Protein AF-A0A845PQI4-F1 (afdb_monomer_lite)

Foldseek 3Di:
DDPPPDDPVVLVVQLVVCVVVVHACDDPRHSCNVVVVVVVVVVVVVVVVVVVVVVVVVVVVVVVVVVVVVVVPD

Radius of gyration: 23.32 Å; chains: 1; bounding box: 52×22×63 Å

pLDDT: mean 74.7, std 14.85, range [36.0, 90.94]

Secondary structure (DSSP, 8-state):
-------HHHHHHHHHHHHHTT--SSSTT-TTHHHHHHHHHHHHHHHHHHHHHHHHHHHHHHHHHHHHHHHT--

Sequence (74 aa):
MAQEEFDFESFKNEAIAGLYSGKKMTGTDGVLAPMVKHFLESMMSGELEYHLAQDKLKSRLTVRTVKRRRLCVV

Structure (mmCIF, N/CA/C/O backbone):
data_AF-A0A845PQI4-F1
#
_entry.id   AF-A0A845PQI4-F1
#
loop_
_atom_site.group_PDB
_atom_site.id
_atom_site.type_symbol
_atom_site.label_atom_id
_atom_site.label_alt_id
_atom_site.label_comp_id
_atom_site.label_asym_id
_atom_site.label_entity_id
_atom_site.label_seq_id
_atom_site.pdbx_PDB_ins_code
_atom_site.Cartn_x
_atom_site.Cartn_y
_atom_site.Cartn_z
_atom_site.occupancy
_atom_site.B_iso_or_equiv
_atom_site.auth_seq_id
_atom_site.auth_comp_id
_atom_site.auth_asym_id
_atom_site.auth_atom_id
_atom_site.pdbx_PDB_model_num
ATOM 1 N N . MET A 1 1 ? 11.536 11.635 -7.687 1.00 36.00 1 MET A N 1
ATOM 2 C CA . MET A 1 1 ? 10.189 11.331 -7.170 1.00 36.00 1 MET A CA 1
ATOM 3 C C . MET A 1 1 ? 10.440 10.531 -5.913 1.00 36.00 1 MET A C 1
ATOM 5 O O . MET A 1 1 ? 11.192 9.569 -5.994 1.00 36.00 1 MET A O 1
ATOM 9 N N . ALA A 1 2 ? 10.040 11.055 -4.758 1.00 43.03 2 ALA A N 1
ATOM 10 C CA . ALA A 1 2 ? 10.323 10.415 -3.483 1.00 43.03 2 ALA A CA 1
ATOM 11 C C . ALA A 1 2 ? 9.491 9.134 -3.418 1.00 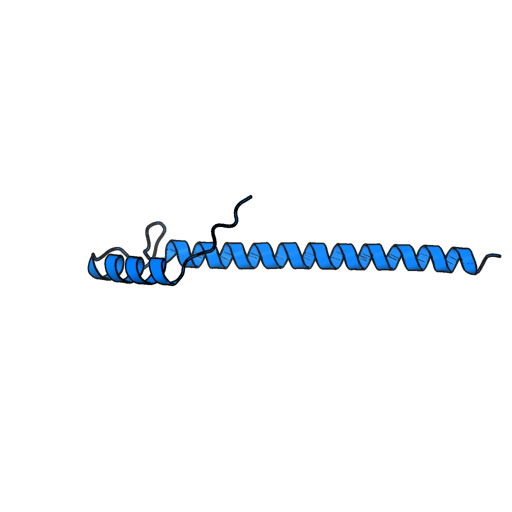43.03 2 ALA A C 1
ATOM 13 O O . ALA A 1 2 ? 8.266 9.203 -3.437 1.00 43.03 2 ALA A O 1
ATOM 14 N N . GLN A 1 3 ? 10.162 7.987 -3.432 1.00 56.59 3 GLN A N 1
ATOM 15 C CA . GLN A 1 3 ? 9.537 6.728 -3.064 1.00 56.59 3 GLN A CA 1
ATOM 16 C C . GLN A 1 3 ? 9.282 6.875 -1.560 1.00 56.59 3 GLN A C 1
ATOM 18 O O . GLN A 1 3 ? 10.245 6.990 -0.802 1.00 56.59 3 GLN A O 1
ATOM 23 N N . GLU A 1 4 ? 8.028 7.012 -1.135 1.00 64.44 4 GLU A N 1
ATOM 24 C CA . GLU A 1 4 ? 7.711 6.933 0.290 1.00 64.44 4 GLU A CA 1
ATOM 25 C C . GLU A 1 4 ? 8.052 5.512 0.740 1.00 64.44 4 GLU A C 1
ATOM 27 O O . GLU A 1 4 ? 7.417 4.544 0.325 1.00 64.44 4 GLU A O 1
ATOM 32 N N . GLU A 1 5 ? 9.132 5.386 1.506 1.00 70.25 5 GLU A N 1
ATOM 33 C CA . GLU A 1 5 ? 9.558 4.123 2.092 1.00 70.25 5 GLU A CA 1
ATOM 34 C C . GLU A 1 5 ? 8.460 3.671 3.056 1.00 70.25 5 GLU A C 1
ATOM 36 O O . GLU A 1 5 ? 8.150 4.352 4.034 1.00 70.25 5 GLU A O 1
ATOM 41 N N . PHE A 1 6 ? 7.785 2.572 2.718 1.00 79.25 6 PHE A N 1
ATOM 42 C CA . PHE A 1 6 ? 6.644 2.098 3.488 1.00 79.25 6 PHE A CA 1
ATOM 43 C C . PHE A 1 6 ? 7.103 1.622 4.869 1.00 79.25 6 PHE A C 1
ATOM 45 O O . PHE A 1 6 ? 7.774 0.594 4.995 1.00 79.25 6 PHE A O 1
ATOM 52 N N . ASP A 1 7 ? 6.726 2.368 5.909 1.00 85.06 7 ASP A N 1
ATOM 53 C CA . ASP A 1 7 ? 7.108 2.067 7.285 1.00 85.06 7 ASP A CA 1
ATOM 54 C C . ASP A 1 7 ? 6.188 1.002 7.903 1.00 85.06 7 ASP A C 1
ATOM 56 O O . ASP A 1 7 ? 5.042 1.250 8.299 1.00 85.06 7 ASP A O 1
ATOM 60 N N . PHE A 1 8 ? 6.706 -0.225 7.976 1.00 83.88 8 PHE A N 1
ATOM 61 C CA . PHE A 1 8 ? 5.960 -1.388 8.457 1.00 83.88 8 PHE A CA 1
ATOM 62 C C . PHE A 1 8 ? 5.599 -1.303 9.946 1.00 83.88 8 PHE A C 1
ATOM 64 O O . PHE A 1 8 ? 4.577 -1.864 10.351 1.00 83.88 8 PHE A O 1
ATOM 71 N N . GLU A 1 9 ? 6.407 -0.633 10.772 1.00 85.81 9 GLU A N 1
ATOM 72 C CA . GLU A 1 9 ? 6.154 -0.522 12.213 1.00 85.81 9 GLU A CA 1
ATOM 73 C C . GLU A 1 9 ? 5.000 0.436 12.510 1.00 85.81 9 GLU A C 1
ATOM 75 O O . GLU A 1 9 ? 4.069 0.080 13.242 1.00 85.81 9 GLU A O 1
ATOM 80 N N . SER A 1 10 ? 5.014 1.616 11.889 1.00 85.31 10 SER A N 1
ATOM 81 C CA . SER A 1 10 ? 3.936 2.602 11.994 1.00 85.31 10 SER A CA 1
ATOM 82 C C . SER A 1 10 ? 2.625 2.020 11.475 1.00 85.31 10 SER A C 1
ATOM 84 O O . SER A 1 10 ? 1.603 2.079 12.165 1.00 85.31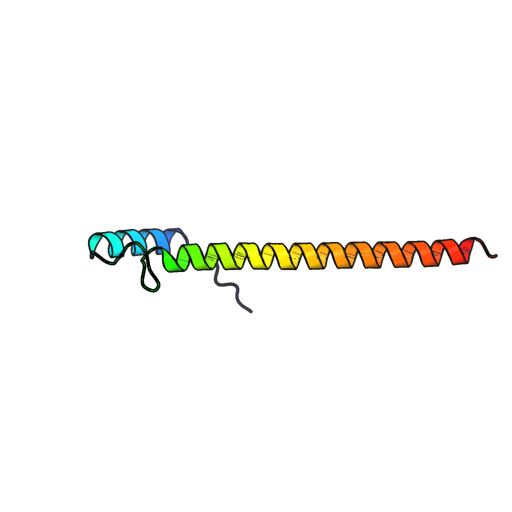 10 SER A O 1
ATOM 86 N N . PHE A 1 11 ? 2.673 1.346 10.320 1.00 86.75 11 PHE A N 1
ATOM 87 C CA . PHE A 1 11 ? 1.515 0.654 9.768 1.00 86.75 11 PHE A CA 1
ATOM 88 C C . PHE A 1 11 ? 0.981 -0.433 10.711 1.00 86.75 11 PHE A C 1
ATOM 90 O O . PHE A 1 11 ? -0.226 -0.532 10.910 1.00 86.75 11 PHE A O 1
ATOM 97 N N . LYS A 1 12 ? 1.846 -1.245 11.333 1.00 84.25 12 LYS A N 1
ATOM 98 C CA . LYS A 1 12 ? 1.414 -2.297 12.266 1.00 84.25 12 LYS A CA 1
ATOM 99 C C . LYS A 1 12 ? 0.676 -1.713 13.471 1.00 84.25 12 LYS A C 1
ATOM 101 O O . LYS A 1 12 ? -0.359 -2.252 13.864 1.00 84.25 12 LYS A O 1
ATOM 106 N N . ASN A 1 13 ? 1.184 -0.622 14.041 1.00 86.12 13 ASN A N 1
ATOM 107 C CA . ASN A 1 13 ? 0.545 0.049 15.173 1.00 86.12 13 ASN A CA 1
ATOM 108 C C . ASN A 1 13 ? -0.817 0.635 14.784 1.00 86.12 13 ASN A C 1
ATOM 110 O O . ASN A 1 13 ? -1.803 0.422 15.492 1.00 86.12 13 ASN A O 1
ATOM 114 N N . GLU A 1 14 ? -0.896 1.299 13.631 1.00 85.00 14 GLU A N 1
ATOM 115 C CA . GLU A 1 14 ? -2.155 1.824 13.103 1.00 85.00 14 GLU A CA 1
ATOM 116 C C . GLU A 1 14 ? -3.142 0.697 12.773 1.00 85.00 14 GLU A C 1
ATOM 118 O O . GLU A 1 14 ? -4.338 0.803 13.054 1.00 85.00 14 GLU A O 1
ATOM 123 N N . ALA A 1 15 ? -2.641 -0.429 12.264 1.00 84.06 15 ALA A N 1
ATOM 124 C CA . ALA A 1 15 ? -3.462 -1.574 11.925 1.00 84.06 15 ALA A CA 1
ATOM 125 C C . ALA A 1 15 ? -4.065 -2.249 13.158 1.00 84.06 15 ALA A C 1
ATOM 127 O O . ALA A 1 15 ? -5.249 -2.591 13.171 1.00 84.06 15 ALA A O 1
ATOM 128 N N . I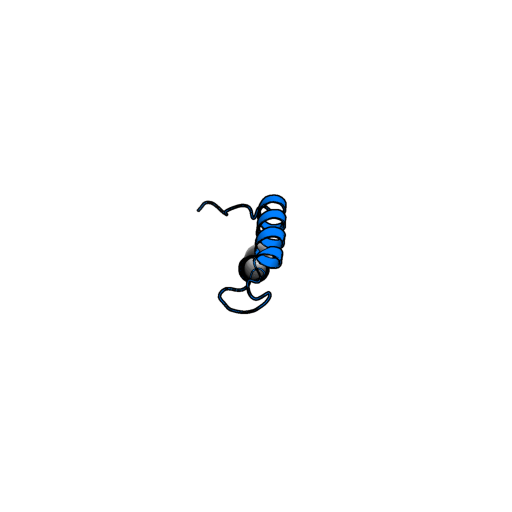LE A 1 16 ? -3.271 -2.390 14.219 1.00 84.50 16 ILE A N 1
ATOM 129 C CA . ILE A 1 16 ? -3.734 -2.882 15.516 1.00 84.50 16 ILE A CA 1
ATOM 130 C C . ILE A 1 16 ? -4.763 -1.911 16.113 1.00 84.50 16 ILE A C 1
ATOM 132 O O . ILE A 1 16 ? -5.820 -2.347 16.568 1.00 84.50 16 ILE A O 1
ATOM 136 N N . ALA A 1 17 ? -4.515 -0.599 16.062 1.00 84.75 17 ALA A N 1
ATOM 137 C CA . ALA A 1 17 ? -5.464 0.407 16.539 1.00 84.75 17 ALA A CA 1
ATOM 138 C C . ALA A 1 17 ? -6.788 0.382 15.748 1.00 84.75 17 ALA A C 1
ATOM 140 O O . ALA A 1 17 ? -7.867 0.433 16.338 1.00 84.75 17 ALA A O 1
ATOM 141 N N . GLY A 1 18 ? -6.726 0.239 14.422 1.00 81.62 18 GLY A N 1
ATOM 142 C CA . GLY A 1 18 ? -7.896 0.116 13.550 1.00 81.62 18 GLY A CA 1
ATOM 143 C C . GLY A 1 18 ? -8.699 -1.162 13.803 1.00 81.62 18 GLY A C 1
ATOM 144 O O . GLY A 1 18 ? -9.930 -1.116 13.826 1.00 81.62 18 GLY A O 1
ATOM 145 N N . LEU A 1 19 ? -8.007 -2.274 14.066 1.00 81.81 19 LEU A N 1
ATOM 146 C CA . LEU A 1 19 ? -8.593 -3.543 14.503 1.00 81.81 19 LEU A CA 1
ATOM 147 C C . LEU A 1 19 ? -9.358 -3.401 15.817 1.00 81.81 19 LEU A C 1
ATOM 149 O O . LEU A 1 19 ? -10.513 -3.816 15.901 1.00 81.81 19 LEU A O 1
ATOM 153 N N . TYR A 1 20 ? -8.740 -2.770 16.818 1.00 80.25 20 TYR A N 1
ATOM 154 C CA . TYR A 1 20 ? -9.393 -2.494 18.099 1.00 80.25 20 TYR A CA 1
ATOM 155 C C . TYR A 1 20 ? -10.581 -1.537 17.959 1.00 80.25 20 TYR A C 1
ATOM 157 O O . TYR A 1 20 ? -11.565 -1.670 18.679 1.00 80.25 20 TYR A O 1
ATOM 165 N N . SER A 1 21 ? -10.519 -0.599 17.012 1.00 79.00 21 SER A N 1
ATOM 166 C CA . SER A 1 21 ? -11.585 0.373 16.744 1.00 79.00 21 SER A CA 1
ATOM 167 C C . SER A 1 21 ? -12.768 -0.217 15.953 1.00 79.00 21 SER A C 1
ATOM 169 O O . SER A 1 21 ? -13.762 0.470 15.727 1.00 79.00 21 SER A O 1
ATOM 171 N N . GLY A 1 22 ? -12.698 -1.490 15.540 1.00 73.44 22 GLY A N 1
ATOM 172 C CA . GLY A 1 22 ? -13.770 -2.163 14.803 1.00 73.44 22 GLY A CA 1
ATOM 173 C C . GLY A 1 22 ? -13.863 -1.755 13.330 1.00 73.44 22 GLY A C 1
ATOM 174 O O . GLY A 1 22 ? -14.884 -2.009 12.683 1.00 73.44 22 GLY A O 1
ATOM 175 N N . LYS A 1 23 ? -12.813 -1.130 12.774 1.00 74.06 23 LYS A N 1
ATOM 176 C CA . LYS A 1 23 ? -12.738 -0.867 11.333 1.00 74.06 23 LYS A CA 1
ATOM 177 C C . LYS A 1 23 ? -12.710 -2.190 10.575 1.00 74.06 23 LYS A C 1
ATOM 179 O O . LYS A 1 23 ? -12.132 -3.183 11.021 1.00 74.06 23 LYS A O 1
ATOM 184 N N . LYS A 1 24 ? -13.343 -2.208 9.401 1.00 73.25 24 LYS A N 1
ATOM 185 C CA . LYS A 1 24 ? -13.395 -3.402 8.556 1.00 73.25 24 LYS A CA 1
ATOM 186 C C . LYS A 1 24 ? -11.971 -3.824 8.193 1.00 73.25 24 LYS A C 1
ATOM 188 O O . LYS A 1 24 ? -11.166 -3.019 7.733 1.00 73.25 24 LYS A O 1
ATOM 193 N N . MET A 1 25 ? -11.668 -5.102 8.398 1.00 67.88 25 MET A N 1
ATOM 194 C CA . MET A 1 25 ? -10.361 -5.674 8.061 1.00 67.88 25 MET A CA 1
ATOM 195 C C . MET A 1 25 ? -10.055 -5.600 6.564 1.00 67.88 25 MET A C 1
ATOM 197 O O . MET A 1 25 ? -8.904 -5.435 6.164 1.00 67.88 25 MET A O 1
ATOM 201 N N . THR A 1 26 ? -11.097 -5.714 5.743 1.00 65.38 26 THR A N 1
ATOM 202 C CA . THR A 1 26 ? -11.023 -5.826 4.288 1.00 65.38 26 THR A CA 1
ATOM 203 C C . THR A 1 26 ? -11.956 -4.814 3.617 1.00 65.38 26 THR A C 1
ATOM 205 O O . THR A 1 26 ? -12.968 -4.403 4.192 1.00 65.38 26 THR A O 1
ATOM 208 N N . GLY A 1 27 ? -11.609 -4.401 2.395 1.00 68.75 27 GLY A N 1
ATOM 209 C CA . GLY A 1 27 ? -12.347 -3.404 1.610 1.00 68.75 27 GLY A CA 1
ATOM 210 C C . GLY A 1 27 ? -11.479 -2.211 1.206 1.00 68.75 27 GLY A C 1
ATOM 211 O O . GLY A 1 27 ? -10.312 -2.135 1.578 1.00 68.75 27 GLY A O 1
ATOM 212 N N . THR A 1 28 ? -12.049 -1.276 0.443 1.00 67.06 28 THR A N 1
ATOM 213 C CA . THR A 1 28 ? -11.361 -0.051 -0.013 1.00 67.06 28 THR A CA 1
ATOM 214 C C . THR A 1 28 ? -10.918 0.855 1.137 1.00 67.06 28 THR A C 1
ATOM 216 O O . THR A 1 28 ? -9.890 1.507 1.016 1.00 67.06 28 THR A O 1
ATOM 219 N N . ASP A 1 29 ? -11.654 0.847 2.252 1.00 70.62 29 ASP A N 1
ATOM 220 C CA . ASP A 1 29 ? -11.315 1.537 3.513 1.00 70.62 29 ASP A CA 1
ATOM 221 C C . ASP A 1 29 ? -10.758 0.558 4.568 1.00 70.62 29 ASP A C 1
ATOM 223 O O . ASP A 1 29 ? -10.804 0.787 5.776 1.00 70.62 29 ASP A O 1
ATOM 227 N N . GLY A 1 30 ? -10.320 -0.619 4.115 1.00 77.44 30 GLY A N 1
ATOM 228 C CA . GLY A 1 30 ? -9.840 -1.676 4.986 1.00 77.44 30 GLY A CA 1
ATOM 229 C C . GLY A 1 30 ? -8.491 -1.324 5.591 1.00 77.44 30 GLY A C 1
ATOM 230 O O . GLY A 1 30 ? -7.618 -0.775 4.925 1.00 77.44 30 GLY A O 1
ATOM 231 N N . VAL A 1 31 ? -8.280 -1.733 6.837 1.00 83.62 31 VAL A N 1
ATOM 232 C CA . VAL A 1 31 ? -7.013 -1.519 7.552 1.00 83.62 31 VAL A CA 1
ATOM 233 C C . VAL A 1 31 ? -5.813 -2.140 6.811 1.00 83.62 31 VAL A C 1
ATOM 235 O O . VAL A 1 31 ? -4.690 -1.666 6.927 1.00 83.62 31 VAL A O 1
ATOM 238 N N . LEU A 1 32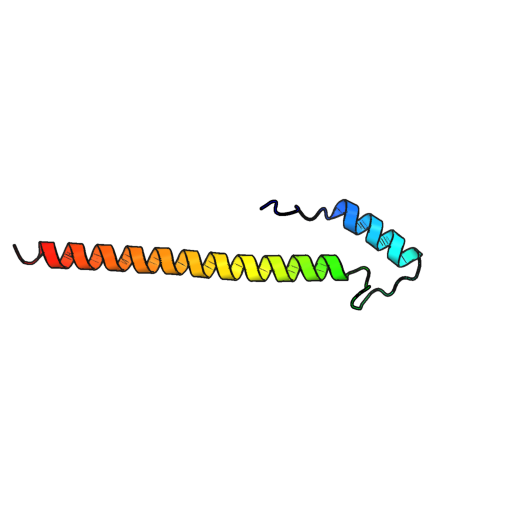 ? -6.044 -3.179 6.001 1.00 83.12 32 LEU A N 1
ATOM 239 C CA . LEU A 1 32 ? -5.018 -3.843 5.190 1.00 83.12 32 LEU A CA 1
ATOM 240 C C . LEU A 1 32 ? -4.827 -3.238 3.787 1.00 83.12 32 LEU A C 1
ATOM 242 O O . LEU A 1 32 ? -3.884 -3.611 3.090 1.00 83.12 32 LEU A O 1
ATOM 246 N N . ALA A 1 33 ? -5.693 -2.315 3.358 1.00 84.88 33 ALA A N 1
ATOM 247 C CA . ALA A 1 33 ? -5.636 -1.702 2.031 1.00 84.88 33 ALA A CA 1
ATOM 248 C C . ALA A 1 33 ? -4.269 -1.075 1.678 1.00 84.88 33 ALA A C 1
ATOM 250 O O . ALA A 1 33 ? -3.780 -1.352 0.577 1.00 84.88 33 ALA A O 1
ATOM 251 N N . PRO A 1 34 ? -3.603 -0.295 2.558 1.00 86.50 34 PRO A N 1
ATOM 252 C CA . PRO A 1 34 ? -2.312 0.306 2.215 1.00 86.50 34 PRO A CA 1
ATOM 253 C C . PRO A 1 34 ? -1.194 -0.739 2.055 1.00 86.50 34 PRO A C 1
ATOM 255 O O . PRO A 1 34 ? -0.359 -0.590 1.166 1.00 86.50 34 PRO A O 1
ATOM 258 N N . MET A 1 35 ? -1.219 -1.844 2.813 1.00 86.81 35 MET A N 1
ATOM 259 C CA . MET A 1 35 ? -0.265 -2.950 2.635 1.00 86.81 35 MET A CA 1
ATOM 260 C C . MET A 1 35 ? -0.436 -3.620 1.265 1.00 86.81 35 MET A C 1
ATOM 262 O O . MET A 1 35 ? 0.540 -3.843 0.549 1.00 86.81 35 MET A O 1
ATOM 266 N N . VAL A 1 36 ? -1.679 -3.935 0.886 1.00 86.50 36 VAL A N 1
ATOM 267 C CA . VAL A 1 36 ? -1.970 -4.585 -0.402 1.00 86.50 36 VAL A CA 1
ATOM 268 C C . VAL A 1 36 ? -1.593 -3.670 -1.565 1.00 86.50 36 VAL A C 1
ATOM 270 O O . VAL A 1 36 ? -1.026 -4.139 -2.550 1.00 86.50 36 VAL A O 1
ATOM 273 N N . LYS A 1 37 ? -1.845 -2.362 -1.442 1.00 88.12 37 LYS A N 1
ATOM 274 C CA . LYS A 1 37 ? -1.433 -1.378 -2.445 1.00 88.12 37 LYS A CA 1
ATOM 275 C C . LYS A 1 37 ? 0.086 -1.353 -2.628 1.00 88.12 37 LYS A C 1
ATOM 277 O O . LYS A 1 37 ? 0.547 -1.540 -3.751 1.00 88.12 37 LYS A O 1
ATOM 282 N N . HIS A 1 38 ? 0.843 -1.222 -1.538 1.00 88.75 38 HIS A N 1
ATOM 283 C CA . HIS A 1 38 ? 2.306 -1.212 -1.594 1.00 88.75 38 HIS A CA 1
ATOM 284 C C . HIS A 1 38 ? 2.872 -2.501 -2.212 1.00 88.75 38 HIS A C 1
ATOM 286 O O . HIS A 1 38 ? 3.802 -2.465 -3.021 1.00 88.75 38 HIS A O 1
ATOM 292 N N . PHE A 1 39 ? 2.287 -3.654 -1.872 1.00 88.75 39 PHE A N 1
ATOM 293 C CA . PHE A 1 39 ? 2.683 -4.936 -2.448 1.00 88.75 39 PHE A CA 1
ATOM 294 C C . PHE A 1 39 ? 2.482 -4.969 -3.971 1.00 88.75 39 PHE A C 1
ATOM 296 O O . PHE A 1 39 ? 3.404 -5.326 -4.703 1.00 88.75 39 PHE A O 1
ATOM 303 N N . LEU A 1 40 ? 1.316 -4.539 -4.464 1.00 90.06 40 LEU A N 1
ATOM 304 C CA . LEU A 1 40 ? 1.017 -4.498 -5.900 1.00 90.06 40 LEU A CA 1
ATOM 305 C C . LEU A 1 40 ? 1.915 -3.510 -6.659 1.00 90.06 40 LEU A C 1
ATOM 307 O O . LEU A 1 40 ? 2.408 -3.828 -7.741 1.00 90.06 40 LEU A O 1
ATOM 311 N N . GLU A 1 41 ? 2.166 -2.334 -6.085 1.00 89.50 41 GLU A N 1
ATOM 312 C CA . GLU A 1 41 ? 3.060 -1.325 -6.663 1.00 89.50 41 GLU A CA 1
ATOM 313 C C . GLU A 1 41 ? 4.507 -1.825 -6.739 1.00 89.50 41 GLU A C 1
ATOM 315 O O . GLU A 1 41 ? 5.175 -1.632 -7.759 1.00 89.50 41 GLU A O 1
ATOM 320 N N . SER A 1 42 ? 4.973 -2.532 -5.706 1.00 89.06 42 SER A N 1
ATOM 321 C CA . SER A 1 42 ? 6.304 -3.150 -5.684 1.00 89.06 42 SER A CA 1
ATOM 322 C C . SER A 1 42 ? 6.444 -4.229 -6.758 1.00 89.06 42 SER A C 1
ATOM 324 O O . SER A 1 42 ? 7.448 -4.266 -7.469 1.00 89.06 42 SER A O 1
ATOM 326 N N . MET A 1 43 ? 5.429 -5.085 -6.926 1.00 90.94 43 MET A N 1
ATOM 327 C CA . MET A 1 43 ? 5.431 -6.114 -7.972 1.00 90.94 43 MET A CA 1
ATOM 328 C C . MET A 1 43 ? 5.466 -5.501 -9.376 1.00 90.94 43 MET A C 1
ATOM 330 O O . MET A 1 43 ? 6.256 -5.938 -10.211 1.00 90.94 43 MET A O 1
ATOM 334 N N . MET A 1 44 ? 4.646 -4.477 -9.635 1.00 89.25 44 MET A N 1
ATOM 335 C CA . MET A 1 44 ? 4.607 -3.799 -10.935 1.00 89.25 44 MET A CA 1
ATOM 336 C C . MET A 1 44 ? 5.918 -3.063 -11.230 1.00 89.25 44 MET A C 1
ATOM 338 O O . MET A 1 44 ? 6.429 -3.123 -12.344 1.00 89.25 44 MET A O 1
ATOM 342 N N . SER A 1 45 ? 6.501 -2.414 -10.221 1.00 87.00 45 SER A N 1
ATOM 343 C CA . SER A 1 45 ? 7.808 -1.762 -10.353 1.00 87.00 45 SER A CA 1
ATOM 344 C C . SER A 1 45 ? 8.916 -2.776 -10.651 1.00 87.00 45 SER A C 1
ATOM 346 O O . SER A 1 45 ? 9.768 -2.522 -11.501 1.00 87.00 45 SER A O 1
ATOM 348 N N . GLY A 1 46 ? 8.875 -3.948 -10.009 1.00 90.06 46 GLY A N 1
ATOM 349 C CA . GLY A 1 46 ? 9.805 -5.045 -10.273 1.00 90.06 46 GLY A CA 1
ATOM 350 C C . GLY A 1 46 ? 9.665 -5.640 -11.678 1.00 90.06 46 GLY A C 1
ATOM 351 O O . GLY A 1 46 ? 10.673 -5.945 -12.317 1.00 90.06 46 GLY A O 1
ATOM 352 N N . GLU A 1 47 ? 8.440 -5.766 -12.195 1.00 88.56 47 GLU A N 1
ATOM 353 C CA . GLU A 1 47 ? 8.198 -6.193 -13.581 1.00 88.56 47 GLU A CA 1
ATOM 354 C C . GLU A 1 47 ? 8.769 -5.176 -14.578 1.00 88.56 47 GLU A C 1
ATOM 356 O O . GLU A 1 47 ? 9.555 -5.542 -15.455 1.00 88.56 47 GLU A O 1
ATOM 361 N N . LEU A 1 48 ? 8.502 -3.886 -14.374 1.00 89.50 48 LEU A N 1
ATOM 362 C CA . LEU A 1 48 ? 9.008 -2.818 -15.234 1.00 89.50 48 LEU A CA 1
ATOM 363 C C . LEU A 1 48 ? 10.548 -2.780 -15.233 1.00 89.50 48 LEU A C 1
ATOM 365 O O . 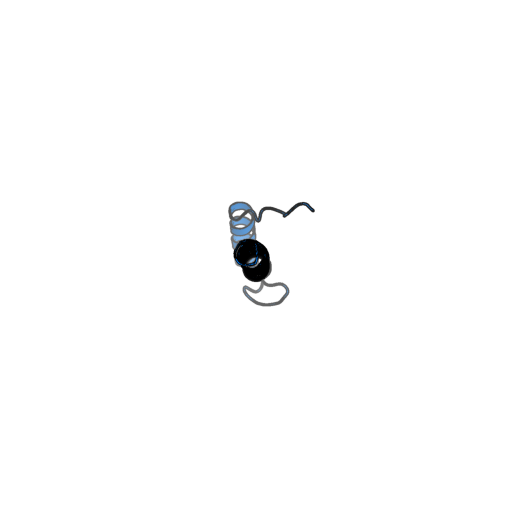LEU A 1 48 ? 11.181 -2.695 -16.291 1.00 89.50 48 LEU A O 1
ATOM 369 N N . GLU A 1 49 ? 11.174 -2.919 -14.061 1.00 88.94 49 GLU A N 1
ATOM 370 C CA . GLU A 1 49 ? 12.632 -2.990 -13.932 1.00 88.94 49 GLU A CA 1
ATOM 371 C C . GLU A 1 49 ? 13.219 -4.203 -14.671 1.00 88.94 49 GLU A C 1
ATOM 373 O O . GLU A 1 49 ? 14.210 -4.072 -15.399 1.00 88.94 49 GLU A O 1
ATOM 378 N N . TYR A 1 50 ? 12.574 -5.367 -14.567 1.00 90.06 50 TYR A N 1
ATOM 379 C CA . TYR A 1 50 ? 12.969 -6.570 -15.293 1.00 90.06 50 TYR A CA 1
ATOM 380 C C . TYR A 1 50 ? 12.880 -6.386 -16.817 1.00 90.06 50 TYR A C 1
ATOM 382 O O . TYR A 1 50 ? 13.814 -6.749 -17.542 1.00 90.06 50 TYR A O 1
ATOM 390 N N . HIS A 1 51 ? 11.806 -5.770 -17.317 1.00 85.31 51 HIS A N 1
ATOM 391 C CA . HIS A 1 51 ? 11.633 -5.478 -18.742 1.00 85.31 51 HIS A CA 1
ATOM 392 C C . HIS A 1 51 ? 12.692 -4.498 -19.268 1.00 85.31 51 HIS A C 1
ATOM 394 O O . HIS A 1 51 ? 13.296 -4.741 -20.319 1.00 85.31 51 HIS A O 1
ATOM 400 N N . LEU A 1 52 ? 12.998 -3.438 -18.515 1.00 88.75 52 LEU A N 1
ATOM 401 C CA . LEU A 1 52 ? 14.074 -2.499 -18.849 1.00 88.75 52 LEU A CA 1
ATOM 402 C C . LEU A 1 52 ? 15.450 -3.174 -18.842 1.00 88.75 52 LEU A C 1
ATOM 404 O O . LEU A 1 52 ? 16.279 -2.910 -19.718 1.00 88.75 52 LEU A O 1
ATOM 408 N N . ALA A 1 53 ? 15.712 -4.050 -17.870 1.00 87.06 53 ALA A N 1
ATOM 409 C CA . ALA A 1 53 ? 16.949 -4.818 -17.815 1.00 87.06 53 ALA A CA 1
ATOM 410 C C . ALA A 1 53 ? 17.083 -5.736 -19.039 1.00 87.06 53 ALA A C 1
ATOM 412 O O . ALA A 1 53 ? 18.138 -5.760 -19.678 1.00 87.06 53 ALA A O 1
ATOM 413 N N . GLN A 1 54 ? 16.014 -6.436 -19.427 1.00 85.00 54 GLN A N 1
ATOM 414 C CA . GLN A 1 54 ? 16.011 -7.265 -20.632 1.00 85.00 54 GLN A CA 1
ATOM 415 C C . GLN A 1 54 ? 16.259 -6.464 -21.915 1.00 85.00 54 GLN A C 1
ATOM 417 O O . GLN A 1 54 ? 17.031 -6.911 -22.768 1.00 85.00 54 GLN A O 1
ATOM 422 N N . ASP A 1 55 ? 15.630 -5.300 -22.074 1.00 82.75 55 ASP A N 1
ATOM 423 C CA . ASP A 1 55 ? 15.796 -4.467 -23.269 1.00 82.75 55 ASP A CA 1
ATOM 424 C C . ASP A 1 55 ? 17.237 -3.938 -23.403 1.00 82.75 55 ASP A C 1
ATOM 426 O O . ASP A 1 55 ? 17.876 -4.047 -24.459 1.00 82.75 55 ASP A O 1
ATOM 430 N N . LYS A 1 56 ? 17.831 -3.505 -22.282 1.00 80.06 56 LYS A N 1
ATOM 431 C CA . LYS A 1 56 ? 19.258 -3.144 -22.201 1.00 80.06 56 LYS A CA 1
ATOM 432 C C . LYS A 1 56 ? 20.179 -4.310 -22.572 1.00 80.06 56 LYS A C 1
ATOM 434 O O . LYS A 1 56 ? 21.220 -4.111 -23.203 1.00 80.06 56 LYS A O 1
ATOM 439 N N . LEU A 1 57 ? 19.827 -5.541 -22.200 1.00 77.19 57 LEU A N 1
ATOM 440 C CA . LEU A 1 57 ? 20.596 -6.723 -22.594 1.00 77.19 57 LEU A CA 1
ATOM 441 C C . LEU A 1 57 ? 20.455 -7.017 -24.094 1.00 77.19 57 LEU A C 1
ATOM 443 O O . LEU A 1 57 ? 21.471 -7.242 -24.754 1.00 77.19 57 LEU A O 1
ATOM 447 N N . LYS A 1 58 ? 19.241 -6.960 -24.654 1.00 74.75 58 LYS A N 1
ATOM 448 C CA . LYS A 1 58 ? 18.987 -7.185 -26.089 1.00 74.75 58 LYS A CA 1
ATOM 449 C C . LYS A 1 58 ? 19.719 -6.167 -26.965 1.00 74.75 58 LYS A C 1
ATOM 451 O O . LYS A 1 58 ? 20.436 -6.564 -27.883 1.00 74.75 58 LYS A O 1
ATOM 456 N N . SER A 1 59 ? 19.628 -4.879 -26.643 1.00 66.19 59 SER A N 1
ATOM 457 C CA . SER A 1 59 ? 20.348 -3.814 -27.359 1.00 66.19 59 SER A CA 1
ATOM 458 C C . SER A 1 59 ? 21.873 -3.988 -27.294 1.00 66.19 59 SER A C 1
ATOM 460 O O . SER A 1 59 ? 22.574 -3.819 -28.291 1.00 66.19 59 SER A O 1
ATOM 462 N N . ARG A 1 60 ? 22.422 -4.430 -26.157 1.00 61.59 60 ARG A N 1
ATOM 463 C CA . ARG A 1 60 ? 23.859 -4.728 -26.030 1.00 61.59 60 ARG A CA 1
ATOM 464 C C . ARG A 1 60 ? 24.304 -5.940 -26.859 1.00 61.59 60 ARG A C 1
ATOM 466 O O . ARG A 1 60 ? 25.455 -5.979 -27.309 1.00 61.59 60 ARG A O 1
ATOM 473 N N . LEU A 1 61 ? 23.432 -6.924 -27.076 1.00 60.94 61 LEU A N 1
ATOM 474 C CA . LEU A 1 61 ? 23.721 -8.076 -27.937 1.00 60.94 61 LEU A CA 1
ATOM 475 C C . LEU A 1 61 ? 23.724 -7.689 -29.423 1.00 60.94 61 LEU A C 1
ATOM 477 O O . LEU A 1 61 ? 24.633 -8.104 -30.148 1.00 60.94 61 LEU A O 1
ATOM 481 N N . THR A 1 62 ? 22.792 -6.841 -29.872 1.00 56.41 62 THR A N 1
ATOM 482 C CA . THR A 1 62 ? 22.744 -6.409 -31.279 1.00 56.41 62 THR A CA 1
ATOM 483 C C . THR A 1 62 ? 24.001 -5.629 -31.664 1.00 56.41 62 THR A C 1
ATOM 485 O O . THR A 1 62 ? 24.642 -5.990 -32.650 1.00 56.41 62 THR A O 1
ATOM 488 N N . VAL A 1 63 ? 24.465 -4.679 -30.839 1.00 58.72 63 VAL A N 1
ATOM 489 C CA . VAL A 1 63 ? 25.681 -3.876 -31.111 1.00 58.72 63 VAL A CA 1
ATOM 490 C C . VAL A 1 63 ? 26.924 -4.757 -31.328 1.00 58.72 63 VAL A C 1
ATOM 492 O O . VAL A 1 63 ? 27.751 -4.494 -32.206 1.00 58.72 63 VAL A O 1
ATOM 495 N N . ARG A 1 64 ? 27.055 -5.852 -30.567 1.00 55.09 64 ARG A N 1
ATOM 496 C CA . ARG A 1 64 ? 28.181 -6.795 -30.690 1.00 55.09 64 ARG A CA 1
ATOM 497 C C . ARG A 1 64 ? 28.128 -7.608 -31.984 1.00 55.09 64 ARG A C 1
ATOM 499 O O . ARG A 1 64 ? 29.176 -7.873 -32.574 1.00 55.09 64 ARG A O 1
ATOM 506 N N . THR A 1 65 ? 26.934 -7.970 -32.451 1.00 50.44 65 THR A N 1
ATOM 507 C CA . THR A 1 65 ? 26.774 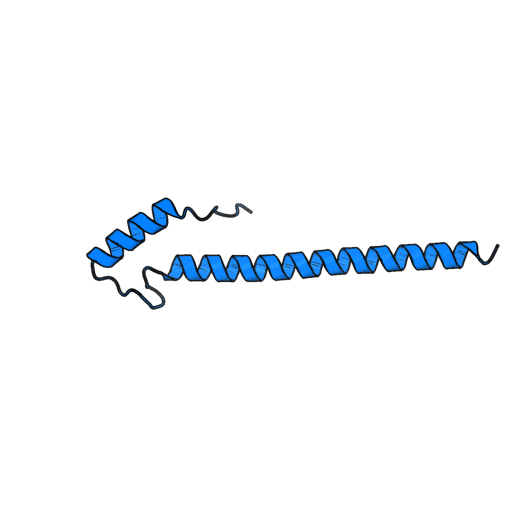-8.688 -33.727 1.00 50.44 65 THR A CA 1
ATOM 508 C C . THR A 1 65 ? 27.092 -7.815 -34.944 1.00 50.44 65 THR A C 1
ATOM 510 O O . THR A 1 65 ? 27.754 -8.297 -35.864 1.00 50.44 65 THR A O 1
ATOM 513 N N . VAL A 1 66 ? 26.746 -6.517 -34.930 1.00 56.53 66 VAL A N 1
ATOM 514 C CA . VAL A 1 66 ? 27.108 -5.591 -36.026 1.00 56.53 66 VAL A CA 1
ATOM 515 C C . VAL A 1 66 ? 28.623 -5.376 -36.102 1.00 56.53 66 VAL A C 1
ATOM 517 O O . VAL A 1 66 ? 29.196 -5.335 -37.190 1.00 56.53 66 VAL A O 1
ATOM 520 N N . LYS A 1 67 ? 29.297 -5.302 -34.944 1.00 53.91 67 LYS A N 1
ATOM 521 C CA . LYS A 1 67 ? 30.755 -5.117 -34.873 1.00 53.91 67 LYS A CA 1
ATOM 522 C C . LYS A 1 67 ? 31.532 -6.353 -35.346 1.00 53.91 67 LYS A C 1
ATOM 524 O O . LYS A 1 67 ? 32.576 -6.201 -35.969 1.00 53.91 67 LYS A O 1
ATOM 529 N N . ARG A 1 68 ? 31.002 -7.566 -35.131 1.00 48.66 68 ARG A N 1
ATOM 530 C CA . ARG A 1 68 ? 31.586 -8.811 -35.668 1.00 48.66 68 ARG A CA 1
ATOM 531 C C . ARG A 1 68 ? 31.395 -8.965 -37.179 1.00 48.66 68 ARG A C 1
ATOM 533 O O . ARG A 1 68 ? 32.318 -9.420 -37.840 1.00 48.66 68 ARG A O 1
ATOM 540 N N . ARG A 1 69 ? 30.258 -8.537 -37.746 1.00 48.25 69 ARG A N 1
ATOM 541 C CA . ARG A 1 69 ? 30.063 -8.565 -39.211 1.00 48.25 69 ARG A CA 1
ATOM 542 C C . ARG A 1 69 ? 30.953 -7.568 -39.958 1.00 48.25 69 ARG A C 1
ATOM 544 O O . ARG A 1 69 ? 31.348 -7.866 -41.073 1.00 48.25 69 ARG A O 1
ATOM 551 N N . ARG A 1 70 ? 31.322 -6.433 -39.351 1.00 48.81 70 ARG A N 1
ATOM 552 C CA . ARG A 1 70 ? 32.294 -5.494 -39.948 1.00 48.81 70 ARG A CA 1
ATOM 553 C C . ARG A 1 70 ? 33.750 -5.969 -39.887 1.00 48.81 70 ARG A C 1
ATOM 555 O O . ARG A 1 70 ? 34.537 -5.514 -40.700 1.00 48.81 70 ARG A O 1
ATOM 562 N N . LEU A 1 71 ? 34.105 -6.863 -38.960 1.00 51.28 71 LEU A N 1
ATOM 563 C CA . LEU A 1 71 ? 35.475 -7.382 -38.836 1.00 51.28 71 LEU A CA 1
ATOM 564 C C . LEU A 1 71 ? 35.760 -8.571 -39.776 1.00 51.28 71 LEU A C 1
ATOM 566 O O . LEU A 1 71 ? 36.912 -8.923 -39.957 1.00 51.28 71 LEU A O 1
ATOM 570 N N . CYS A 1 72 ? 34.734 -9.192 -40.369 1.00 47.19 72 CYS A N 1
ATOM 571 C CA . CYS A 1 72 ? 34.896 -10.339 -41.275 1.00 47.19 72 CYS A CA 1
ATOM 572 C C . CYS A 1 72 ? 34.837 -9.958 -42.771 1.00 47.19 72 CYS A C 1
ATOM 574 O O . CYS A 1 72 ? 34.750 -10.845 -43.614 1.00 47.19 72 CYS A O 1
ATOM 576 N N . VAL A 1 73 ? 34.812 -8.657 -43.097 1.00 50.88 73 VAL A N 1
ATOM 577 C CA . VAL A 1 73 ? 34.724 -8.124 -44.478 1.00 50.88 73 VAL A CA 1
ATOM 578 C C . VAL A 1 73 ? 35.940 -7.237 -44.826 1.00 50.88 73 VAL A C 1
ATOM 580 O O . VAL A 1 73 ? 35.935 -6.549 -45.840 1.00 50.88 73 VAL A O 1
ATOM 583 N N . VAL A 1 74 ? 36.994 -7.253 -44.003 1.00 46.59 74 VAL A N 1
ATOM 584 C CA . VAL A 1 74 ? 38.312 -6.670 -44.318 1.00 46.59 74 VAL A CA 1
ATOM 585 C C . VAL A 1 74 ? 39.355 -7.770 -44.270 1.00 46.59 74 VAL A C 1
ATOM 587 O O . VAL A 1 74 ? 39.280 -8.573 -43.314 1.00 46.59 74 VAL A O 1
#

Organism: NCBI:txid2681556